Protein AF-A0A9E6EP89-F1 (afdb_monomer)

Solvent-accessible surface area (backbone atoms only — not comparable to full-atom values): 5885 Å² total; per-residue (Å²): 121,66,63,65,53,45,36,72,71,46,42,52,54,46,45,54,33,48,75,72,72,42,82,66,75,91,54,101,61,52,65,62,58,51,51,53,53,50,52,53,52,47,52,54,48,53,54,50,51,51,51,51,35,60,80,43,60,73,50,66,77,58,96,85,52,55,72,68,58,50,53,50,36,52,50,50,51,53,49,48,55,52,45,55,51,52,53,43,48,40,70,70,48,45,48,68,71,68,39,85,132

Foldseek 3Di:
DVQVCCCVPPLVVQLVCVVVVHDRDPDPDDSLRSLVVSLVVLVVVVVVLVVVCVVCVNLDDDPPDDPVSNVVSVVSVVVSVVSVVVSCCSVPPPDVVRDDD

Mean predicted aligned error: 5.01 Å

Radius of gyration: 17.81 Å; Cα contacts (8 Å, |Δi|>4): 46; chains: 1; bounding box: 37×22×53 Å

Secondary structure (DSSP, 8-state):
-HHHHHIIIIIHHHHHHHHTT------SS-HHHHHHHHHHHHHHHHHHHHHHHHHTTTT---TTS-HHHHHHHHHHHHHHHHHHHHHHIIIIIIHHHHS--

pLDDT: mean 89.54, std 12.04, range [51.44, 98.25]

Structure (mmCIF, N/CA/C/O backbone):
data_AF-A0A9E6EP89-F1
#
_entry.id   AF-A0A9E6EP89-F1
#
loop_
_atom_site.group_PDB
_atom_site.id
_atom_site.type_symbol
_atom_site.label_atom_id
_atom_site.label_alt_id
_atom_site.label_comp_id
_atom_site.label_asym_id
_atom_site.label_entity_id
_atom_site.label_seq_id
_atom_site.pdbx_PDB_ins_code
_atom_site.Cartn_x
_atom_site.Cartn_y
_atom_site.Cartn_z
_atom_site.occupancy
_atom_site.B_iso_or_equiv
_atom_site.auth_seq_id
_atom_site.auth_comp_id
_atom_site.auth_asym_id
_atom_site.auth_atom_id
_atom_site.pdbx_PDB_model_num
ATOM 1 N N . MET A 1 1 ? 2.824 11.241 0.170 1.00 54.72 1 MET A N 1
ATOM 2 C CA . MET A 1 1 ? 2.245 11.729 -1.107 1.00 54.72 1 MET A CA 1
ATOM 3 C C . MET A 1 1 ? 3.207 11.646 -2.294 1.00 54.72 1 MET A C 1
ATOM 5 O O . MET A 1 1 ? 2.712 11.680 -3.409 1.00 54.72 1 MET A O 1
ATOM 9 N N . ALA A 1 2 ? 4.531 11.537 -2.106 1.00 83.19 2 ALA A N 1
ATOM 10 C CA . ALA A 1 2 ? 5.470 11.402 -3.230 1.00 83.19 2 ALA A CA 1
ATOM 11 C C . ALA A 1 2 ? 5.379 10.036 -3.946 1.00 83.19 2 ALA A C 1
ATOM 13 O O . ALA A 1 2 ? 5.477 10.006 -5.165 1.00 83.19 2 ALA A O 1
ATOM 14 N N . HIS A 1 3 ? 5.115 8.962 -3.195 1.00 91.12 3 HIS A N 1
ATOM 15 C CA . HIS A 1 3 ? 5.010 7.575 -3.661 1.00 91.12 3 HIS A CA 1
ATOM 16 C C . HIS A 1 3 ? 4.045 7.373 -4.848 1.00 91.12 3 HIS A C 1
ATOM 18 O O . HIS A 1 3 ? 4.494 7.292 -5.987 1.00 91.12 3 HIS A O 1
ATOM 24 N N . PHE A 1 4 ? 2.726 7.462 -4.620 1.00 92.56 4 PHE A N 1
ATOM 25 C CA . PHE A 1 4 ? 1.721 7.304 -5.686 1.00 92.56 4 PHE A CA 1
ATOM 26 C C . PHE A 1 4 ? 1.925 8.265 -6.864 1.00 92.56 4 PHE A C 1
ATOM 28 O O . PHE A 1 4 ? 1.715 7.913 -8.018 1.00 92.56 4 PHE A O 1
ATOM 35 N N . GLN A 1 5 ? 2.383 9.495 -6.605 1.00 92.44 5 GLN A N 1
ATOM 36 C CA . GLN A 1 5 ? 2.658 10.442 -7.687 1.00 92.44 5 GLN A CA 1
ATOM 37 C C . GLN A 1 5 ? 3.841 10.010 -8.555 1.00 92.44 5 GLN A C 1
ATOM 39 O O . GLN A 1 5 ? 3.815 10.242 -9.762 1.00 92.44 5 GLN A O 1
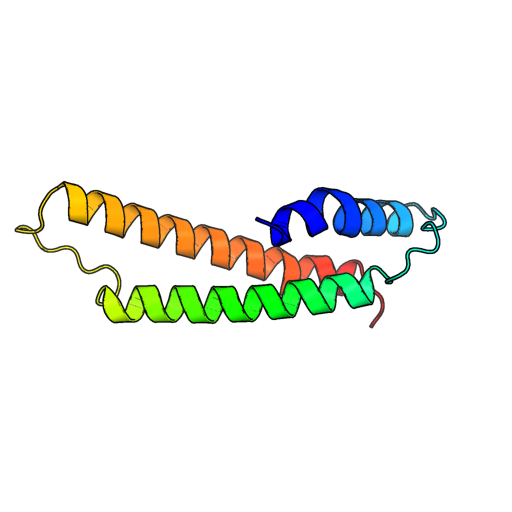ATOM 44 N N . MET A 1 6 ? 4.881 9.424 -7.956 1.00 90.50 6 MET A N 1
ATOM 45 C CA . MET A 1 6 ? 6.012 8.860 -8.688 1.00 90.50 6 MET A CA 1
ATOM 46 C C . MET A 1 6 ? 5.547 7.699 -9.568 1.00 90.50 6 MET A C 1
ATOM 48 O O . MET A 1 6 ? 5.945 7.611 -10.729 1.00 90.50 6 MET A O 1
ATOM 52 N N . GLU A 1 7 ? 4.670 6.852 -9.047 1.00 93.25 7 GLU A N 1
ATOM 53 C CA . GLU A 1 7 ? 4.142 5.698 -9.766 1.00 93.25 7 GLU A CA 1
ATOM 54 C C . GLU A 1 7 ? 3.249 6.098 -10.939 1.00 93.25 7 GLU A C 1
ATOM 56 O O . GLU A 1 7 ? 3.553 5.785 -12.092 1.00 93.25 7 GLU A O 1
ATOM 61 N N . GLU A 1 8 ? 2.198 6.870 -10.658 1.00 94.19 8 GLU A N 1
ATOM 62 C CA . GLU A 1 8 ? 1.189 7.286 -11.634 1.00 94.19 8 GLU A CA 1
ATOM 63 C C . GLU A 1 8 ? 1.776 8.142 -12.758 1.00 94.19 8 GLU A C 1
ATOM 65 O O . GLU A 1 8 ? 1.327 8.065 -13.904 1.00 94.19 8 GLU A O 1
ATOM 70 N N . ARG A 1 9 ? 2.762 8.992 -12.443 1.00 90.94 9 ARG A N 1
ATOM 71 C CA . ARG A 1 9 ? 3.305 9.958 -13.410 1.00 90.94 9 ARG A CA 1
ATOM 72 C C . ARG A 1 9 ? 4.567 9.480 -14.105 1.00 90.94 9 ARG A C 1
ATOM 74 O O . ARG A 1 9 ? 4.839 9.970 -15.199 1.00 90.94 9 ARG A O 1
ATOM 81 N N . ASN A 1 10 ? 5.325 8.564 -13.498 1.00 88.81 10 ASN A N 1
ATOM 82 C CA . ASN A 1 10 ? 6.627 8.156 -14.024 1.00 88.81 10 ASN A CA 1
ATOM 83 C C . ASN A 1 10 ? 6.721 6.641 -14.235 1.00 88.81 10 ASN A C 1
ATOM 85 O O . ASN A 1 10 ? 6.895 6.214 -15.377 1.00 88.81 10 ASN A O 1
ATOM 89 N N . LEU A 1 11 ? 6.590 5.833 -13.176 1.00 90.38 11 LEU A N 1
ATOM 90 C CA . LEU A 1 11 ? 6.891 4.398 -13.252 1.00 90.38 11 LEU A CA 1
ATOM 91 C C . LEU A 1 11 ? 5.895 3.636 -14.135 1.00 90.38 11 LEU A C 1
ATOM 93 O O . LEU A 1 11 ? 6.312 2.952 -15.072 1.00 90.38 11 LEU A O 1
ATOM 97 N N . PHE A 1 12 ? 4.588 3.771 -13.893 1.00 93.31 12 PHE A N 1
ATOM 98 C CA . PHE A 1 12 ? 3.579 3.036 -14.664 1.00 93.31 12 PHE A CA 1
ATOM 99 C C . PHE A 1 12 ? 3.555 3.442 -16.143 1.00 93.31 12 PHE A C 1
ATOM 101 O O . PHE A 1 12 ? 3.573 2.547 -16.991 1.00 93.31 12 PHE A O 1
ATOM 108 N N . PRO A 1 13 ? 3.606 4.741 -16.510 1.00 91.38 13 PRO A N 1
ATOM 109 C CA . PRO A 1 13 ? 3.737 5.125 -17.913 1.00 91.38 13 PRO A CA 1
ATOM 110 C C . PRO A 1 13 ? 4.991 4.551 -18.584 1.00 91.38 13 PRO A C 1
ATOM 112 O O . PRO A 1 13 ? 4.923 4.135 -19.742 1.00 91.38 13 PRO A O 1
ATOM 115 N N . ALA A 1 14 ? 6.124 4.492 -17.874 1.00 88.31 14 ALA A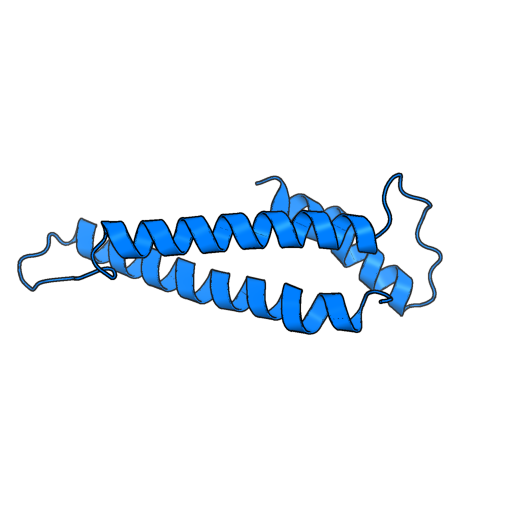 N 1
ATOM 116 C CA . ALA A 1 14 ? 7.360 3.935 -18.415 1.00 88.31 14 ALA A CA 1
ATOM 117 C C . ALA A 1 14 ? 7.275 2.415 -18.635 1.00 88.31 14 ALA A C 1
ATOM 119 O O . ALA A 1 14 ? 7.733 1.934 -19.672 1.00 88.31 14 ALA A O 1
ATOM 120 N N . ILE A 1 15 ? 6.644 1.676 -17.713 1.00 88.19 15 ILE A N 1
ATOM 121 C CA . ILE A 1 15 ? 6.349 0.242 -17.870 1.00 88.19 15 ILE A CA 1
ATOM 122 C C . ILE A 1 15 ? 5.473 0.007 -19.109 1.00 88.19 15 ILE A C 1
ATOM 124 O O . ILE A 1 15 ? 5.831 -0.794 -19.973 1.00 88.19 15 ILE A O 1
ATOM 128 N N . CYS A 1 16 ? 4.377 0.758 -19.252 1.00 89.12 16 CYS A N 1
ATOM 129 C CA . CYS A 1 16 ? 3.487 0.653 -20.410 1.00 89.12 16 CYS A CA 1
ATOM 130 C C . CYS A 1 16 ? 4.206 0.971 -21.731 1.00 89.12 16 CYS A C 1
ATOM 132 O O . CYS A 1 16 ? 3.966 0.319 -22.747 1.00 89.12 16 CYS A O 1
ATOM 134 N N . ALA A 1 17 ? 5.087 1.976 -21.747 1.00 85.75 17 ALA A N 1
ATOM 135 C CA . ALA A 1 17 ? 5.860 2.317 -22.939 1.00 85.75 17 ALA A CA 1
ATOM 136 C C . ALA A 1 17 ? 6.823 1.186 -23.333 1.00 85.75 17 ALA A C 1
ATOM 138 O O . ALA A 1 17 ? 6.895 0.839 -24.513 1.00 85.75 17 ALA A O 1
ATOM 139 N N . ALA A 1 18 ? 7.511 0.591 -22.353 1.00 81.81 18 ALA A N 1
ATOM 140 C CA . ALA A 1 18 ? 8.431 -0.519 -22.576 1.00 81.81 18 ALA A CA 1
ATOM 141 C C . ALA A 1 18 ? 7.714 -1.772 -23.113 1.00 81.81 18 ALA A C 1
ATOM 143 O O . ALA A 1 18 ? 8.206 -2.398 -24.051 1.00 81.81 18 ALA A O 1
ATOM 144 N N . GLU A 1 19 ? 6.528 -2.101 -22.588 1.00 81.94 19 GLU A N 1
ATOM 145 C CA . GLU A 1 19 ? 5.723 -3.240 -23.060 1.00 81.94 19 GLU A CA 1
ATOM 146 C C . GLU A 1 19 ? 5.278 -3.074 -24.525 1.00 81.94 19 GLU A C 1
ATOM 148 O O . GLU A 1 19 ? 5.288 -4.030 -25.299 1.00 81.94 19 GLU A O 1
ATOM 153 N N . ASN A 1 20 ? 4.956 -1.847 -24.944 1.00 81.56 20 ASN A N 1
ATOM 154 C CA . ASN A 1 20 ? 4.519 -1.545 -26.311 1.00 81.56 20 ASN A CA 1
ATOM 155 C C . ASN A 1 20 ? 5.677 -1.357 -27.315 1.00 81.56 20 ASN A C 1
ATOM 157 O O . ASN A 1 20 ? 5.455 -0.884 -28.431 1.00 81.56 20 ASN A O 1
ATOM 161 N N . GLY A 1 21 ? 6.917 -1.696 -26.941 1.00 68.81 21 GLY A N 1
ATOM 162 C CA . GLY A 1 21 ? 8.101 -1.528 -27.795 1.00 68.81 21 GLY A CA 1
ATOM 163 C C . GLY A 1 21 ? 8.528 -0.069 -27.990 1.00 68.81 21 GLY A C 1
ATOM 164 O O . GLY A 1 21 ? 9.305 0.238 -28.897 1.00 68.81 21 GLY A O 1
ATOM 165 N N . GLY A 1 22 ? 8.015 0.842 -27.160 1.00 63.47 22 GLY A N 1
ATOM 166 C CA . GLY A 1 22 ? 8.425 2.236 -27.134 1.00 63.47 22 GLY A CA 1
ATOM 167 C C . GLY A 1 22 ? 9.815 2.391 -26.522 1.00 63.47 22 GLY A C 1
ATOM 168 O O . GLY A 1 22 ? 10.159 1.745 -25.534 1.00 63.47 22 GLY A O 1
ATOM 169 N N . VAL A 1 23 ? 10.620 3.287 -27.092 1.00 57.97 23 VAL A N 1
ATOM 170 C CA . VAL A 1 23 ? 11.864 3.730 -26.454 1.00 57.97 23 VAL A CA 1
ATOM 171 C C . VAL A 1 23 ? 11.469 4.605 -25.271 1.00 57.97 23 VAL A C 1
ATOM 173 O O . VAL A 1 23 ? 10.911 5.688 -25.461 1.00 57.97 23 VAL A O 1
ATOM 176 N N . THR A 1 24 ? 11.732 4.143 -24.050 1.00 57.00 24 THR A N 1
ATOM 177 C CA . THR A 1 24 ? 11.601 5.000 -22.874 1.00 57.00 24 THR A CA 1
ATOM 178 C C . THR A 1 24 ? 12.558 6.184 -23.043 1.00 57.00 24 THR A C 1
ATOM 180 O O . THR A 1 24 ? 13.729 5.980 -23.383 1.00 57.00 24 THR A O 1
ATOM 183 N N . PRO A 1 25 ? 12.094 7.437 -22.859 1.00 52.41 25 PRO A N 1
ATOM 184 C CA . PRO A 1 25 ? 13.006 8.570 -22.792 1.00 52.41 25 PRO A CA 1
ATOM 185 C C . PRO A 1 25 ? 14.074 8.234 -21.755 1.00 52.41 25 PRO A C 1
ATOM 187 O O . PRO A 1 25 ? 13.732 7.706 -20.696 1.00 52.41 25 PRO A O 1
ATOM 190 N N . ILE A 1 26 ? 15.347 8.499 -22.060 1.00 51.44 26 ILE A N 1
ATOM 191 C CA . ILE A 1 26 ? 16.446 8.311 -21.107 1.00 51.44 26 ILE A CA 1
ATOM 192 C C . ILE A 1 26 ? 16.176 9.250 -19.922 1.00 51.44 26 ILE A C 1
ATOM 194 O O . ILE A 1 26 ? 16.523 10.428 -19.944 1.00 51.44 26 ILE A O 1
ATOM 198 N N . SER A 1 27 ? 15.458 8.735 -18.928 1.00 56.59 27 SER A N 1
ATOM 199 C CA . SER A 1 27 ? 15.252 9.357 -17.631 1.00 56.59 27 SER A CA 1
ATOM 200 C C . SER A 1 27 ? 16.543 9.211 -16.830 1.00 56.59 27 SER A C 1
ATOM 202 O O . SER A 1 27 ? 17.322 8.284 -17.051 1.00 56.59 27 SER A O 1
ATOM 204 N N . LEU A 1 28 ? 16.771 10.126 -15.887 1.00 54.78 28 LEU A N 1
ATOM 205 C CA . LEU A 1 28 ? 17.917 10.066 -14.973 1.00 54.78 28 LEU A CA 1
ATOM 206 C C . LEU A 1 28 ? 17.933 8.781 -14.126 1.00 54.78 28 LEU A C 1
ATOM 208 O O . LEU A 1 28 ? 18.988 8.422 -13.614 1.00 54.78 28 LEU A O 1
ATOM 212 N N . SER A 1 29 ? 16.788 8.102 -13.996 1.00 62.03 29 SER A N 1
ATOM 213 C CA . SER A 1 29 ? 16.672 6.764 -13.418 1.00 62.03 29 SER A CA 1
ATOM 214 C C . SER A 1 29 ? 15.835 5.843 -14.302 1.00 62.03 29 SER A C 1
ATOM 216 O O . SER A 1 29 ? 14.842 6.257 -14.910 1.00 62.03 29 SER A O 1
ATOM 218 N N . THR A 1 30 ? 16.248 4.581 -14.375 1.00 80.00 30 THR A N 1
ATOM 219 C CA . THR A 1 30 ? 15.537 3.523 -15.103 1.00 80.00 30 THR A CA 1
ATOM 220 C C . THR A 1 30 ? 14.275 3.079 -14.347 1.00 80.00 30 THR A C 1
ATOM 222 O O . THR A 1 30 ? 14.229 3.195 -13.118 1.00 80.00 30 THR A O 1
ATOM 225 N N . PRO A 1 31 ? 13.263 2.506 -15.031 1.00 83.50 31 PRO A N 1
ATOM 226 C CA . PRO A 1 31 ? 12.092 1.924 -14.367 1.00 83.50 31 PRO A CA 1
ATOM 227 C C . PRO A 1 31 ? 12.462 0.897 -13.285 1.00 83.50 31 PRO A 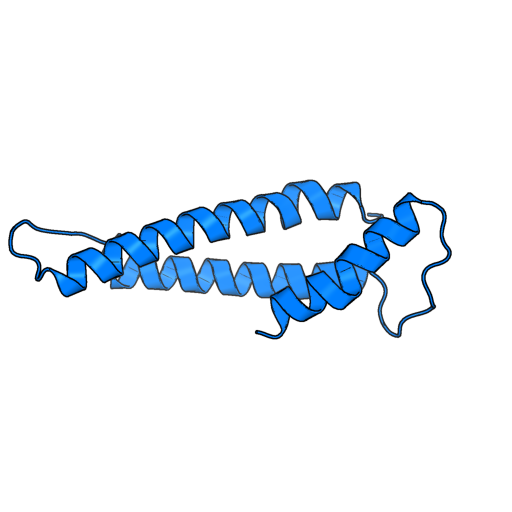C 1
ATOM 229 O O . PRO A 1 31 ? 11.832 0.850 -12.232 1.00 83.50 31 PRO A O 1
ATOM 232 N N . THR A 1 32 ? 13.536 0.129 -13.496 1.00 86.12 32 THR A N 1
ATOM 233 C CA . THR A 1 32 ? 14.065 -0.820 -12.507 1.00 86.12 32 THR A CA 1
ATOM 234 C C . THR A 1 32 ? 14.551 -0.122 -11.238 1.00 86.12 32 THR A C 1
ATOM 236 O O . THR A 1 32 ? 14.220 -0.548 -10.135 1.00 86.12 32 THR A O 1
ATOM 239 N N . GLU A 1 33 ? 15.312 0.966 -11.356 1.00 86.69 33 GLU A N 1
ATOM 240 C CA . GLU A 1 33 ? 15.768 1.733 -10.189 1.00 86.69 33 GLU A CA 1
ATOM 241 C C . GLU A 1 33 ? 14.598 2.372 -9.438 1.00 86.69 33 GLU A C 1
ATOM 243 O O . GLU A 1 33 ? 14.552 2.302 -8.211 1.00 86.69 33 GLU A O 1
ATOM 248 N N . GLN A 1 34 ? 13.626 2.932 -10.165 1.00 88.00 34 GLN A N 1
ATOM 249 C CA . GLN A 1 34 ? 12.416 3.510 -9.579 1.00 88.00 34 GLN A CA 1
ATOM 250 C C . GLN A 1 34 ? 11.612 2.462 -8.799 1.00 88.00 34 GLN A C 1
ATOM 252 O O . GLN A 1 34 ? 11.259 2.708 -7.649 1.00 88.00 34 GLN A O 1
ATOM 257 N N . ALA A 1 35 ? 11.399 1.273 -9.367 1.00 88.94 35 ALA A N 1
ATOM 258 C CA . ALA A 1 35 ? 10.699 0.184 -8.689 1.00 88.94 35 ALA A CA 1
ATOM 259 C C . ALA A 1 35 ? 11.420 -0.292 -7.421 1.00 88.94 35 ALA A C 1
ATOM 261 O O . ALA A 1 35 ? 10.768 -0.623 -6.434 1.00 88.94 35 ALA A O 1
ATOM 262 N N . ARG A 1 36 ? 12.762 -0.277 -7.393 1.00 90.31 36 ARG A N 1
ATOM 263 C CA . ARG A 1 36 ? 13.523 -0.574 -6.166 1.00 90.31 36 ARG A CA 1
ATOM 264 C C . ARG A 1 36 ? 13.308 0.487 -5.089 1.00 90.31 36 ARG A C 1
ATOM 266 O O . ARG A 1 36 ? 13.171 0.128 -3.924 1.00 90.31 36 ARG A O 1
ATOM 273 N N . THR A 1 37 ? 13.269 1.769 -5.458 1.00 91.12 37 THR A N 1
ATOM 274 C CA . THR A 1 37 ? 12.944 2.850 -4.514 1.00 91.12 37 THR A CA 1
ATOM 275 C C . THR A 1 37 ? 11.531 2.685 -3.962 1.00 91.12 37 THR A C 1
ATOM 277 O O . THR A 1 37 ? 11.358 2.681 -2.748 1.00 91.12 37 THR A O 1
ATOM 280 N N . ILE A 1 38 ? 10.551 2.465 -4.838 1.00 93.50 38 ILE A N 1
ATOM 281 C CA . ILE A 1 38 ? 9.153 2.210 -4.472 1.00 93.50 38 ILE A CA 1
ATOM 282 C C . ILE A 1 38 ? 9.031 0.985 -3.554 1.00 93.50 38 ILE A C 1
ATOM 284 O O . ILE A 1 38 ? 8.415 1.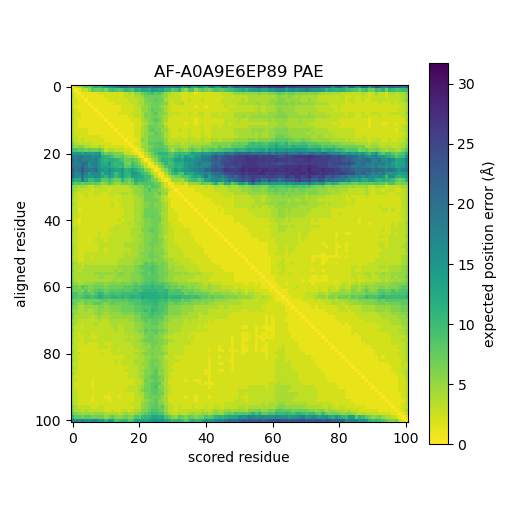077 -2.500 1.00 93.50 38 ILE A O 1
ATOM 288 N N . SER A 1 39 ? 9.721 -0.118 -3.855 1.00 92.81 39 SER A N 1
ATOM 289 C CA . SER A 1 39 ? 9.717 -1.324 -3.007 1.00 92.81 39 SER A CA 1
ATOM 290 C C . SER A 1 39 ? 10.308 -1.078 -1.611 1.00 92.81 39 SER A C 1
ATOM 292 O O . SER A 1 39 ? 9.866 -1.675 -0.632 1.00 92.81 39 SER A O 1
ATOM 294 N N . ALA A 1 40 ? 11.303 -0.195 -1.483 1.00 93.56 40 ALA A N 1
ATOM 295 C CA . ALA A 1 40 ? 11.825 0.192 -0.173 1.00 93.56 40 ALA A CA 1
ATOM 296 C C . ALA A 1 40 ? 10.821 1.059 0.608 1.00 93.56 40 ALA A C 1
ATOM 298 O O . ALA A 1 40 ? 10.682 0.908 1.822 1.00 93.56 40 ALA A O 1
ATOM 299 N N . GLU A 1 41 ? 10.096 1.943 -0.081 1.00 94.44 41 GLU A N 1
ATOM 300 C CA . GLU A 1 41 ? 8.997 2.710 0.516 1.00 94.44 41 GLU A CA 1
ATOM 301 C C . GLU A 1 41 ? 7.834 1.796 0.942 1.00 94.44 41 GLU A C 1
ATOM 303 O O . GLU A 1 41 ? 7.273 1.994 2.019 1.00 94.44 41 GLU A O 1
ATOM 308 N N . HIS A 1 42 ? 7.537 0.752 0.162 1.00 96.38 42 HIS A N 1
ATOM 309 C CA . HIS A 1 42 ? 6.583 -0.302 0.511 1.00 96.38 42 HIS A CA 1
ATOM 310 C C . HIS A 1 42 ? 6.952 -1.009 1.813 1.00 96.38 42 HIS A C 1
ATOM 312 O O . HIS A 1 42 ? 6.120 -1.093 2.711 1.00 96.38 42 HIS A O 1
ATOM 318 N N . GLN A 1 43 ? 8.207 -1.444 1.964 1.00 95.19 43 GLN A N 1
ATOM 319 C CA . GLN A 1 43 ? 8.660 -2.083 3.201 1.00 95.19 43 GLN A CA 1
ATOM 320 C C . GLN A 1 43 ? 8.463 -1.164 4.419 1.00 95.19 43 GLN A C 1
ATOM 322 O O . GLN A 1 43 ? 7.973 -1.596 5.460 1.00 95.19 43 GLN A O 1
ATOM 327 N N . ALA A 1 44 ? 8.789 0.125 4.287 1.00 95.25 44 ALA A N 1
ATOM 328 C CA . ALA A 1 44 ? 8.560 1.087 5.362 1.00 95.25 44 ALA A CA 1
ATOM 329 C C . ALA A 1 44 ? 7.061 1.243 5.693 1.00 95.25 44 ALA A C 1
ATOM 331 O O . ALA A 1 44 ? 6.698 1.416 6.858 1.00 95.25 44 ALA A O 1
ATOM 332 N N . ALA A 1 45 ? 6.179 1.168 4.690 1.00 94.88 45 ALA A N 1
ATOM 333 C CA . ALA A 1 45 ? 4.734 1.187 4.899 1.00 94.88 45 ALA A CA 1
ATOM 334 C C . ALA A 1 45 ? 4.236 -0.076 5.626 1.00 94.88 45 ALA A C 1
ATOM 336 O O . ALA A 1 45 ? 3.448 0.053 6.563 1.00 94.88 45 ALA A O 1
ATOM 337 N N . GLU A 1 46 ? 4.730 -1.267 5.270 1.00 95.38 46 GLU A N 1
ATOM 338 C CA . GLU A 1 46 ? 4.421 -2.523 5.978 1.00 95.38 46 GLU A CA 1
ATOM 339 C C . GLU A 1 46 ? 4.830 -2.449 7.454 1.00 95.38 46 GLU A C 1
ATOM 341 O O . GLU A 1 46 ? 4.044 -2.783 8.342 1.00 95.38 46 GLU A O 1
ATOM 346 N N . GLU A 1 47 ? 6.031 -1.938 7.738 1.00 97.25 47 GLU A N 1
ATOM 347 C CA . GLU A 1 47 ? 6.517 -1.749 9.109 1.00 97.25 47 GLU A CA 1
ATOM 348 C C . GLU A 1 47 ? 5.626 -0.774 9.901 1.00 97.25 47 GLU A C 1
ATOM 350 O O . GLU A 1 47 ? 5.329 -1.002 11.078 1.00 97.25 47 GLU A O 1
ATOM 355 N N . LEU A 1 48 ? 5.153 0.306 9.272 1.00 97.19 48 LEU A N 1
ATOM 356 C CA . LEU A 1 48 ? 4.227 1.250 9.904 1.00 97.19 48 LEU A CA 1
ATOM 357 C C . LEU A 1 48 ? 2.858 0.622 10.184 1.00 97.19 48 LEU A C 1
ATOM 359 O O . LEU A 1 48 ? 2.335 0.804 11.284 1.00 97.19 48 LEU A O 1
ATOM 363 N N . LEU A 1 49 ? 2.295 -0.126 9.234 1.00 97.25 49 LEU A N 1
ATOM 364 C CA . LEU A 1 49 ? 1.024 -0.835 9.414 1.00 97.25 49 LEU A CA 1
ATOM 365 C C . LEU A 1 49 ? 1.124 -1.865 10.543 1.00 97.25 49 LEU A C 1
ATOM 367 O O . LEU A 1 49 ? 0.267 -1.893 11.427 1.00 97.25 49 LEU A O 1
ATOM 371 N N . HIS A 1 50 ? 2.225 -2.619 10.595 1.00 97.38 50 HIS A N 1
ATOM 372 C CA . HIS A 1 50 ? 2.499 -3.549 11.686 1.00 97.38 50 HIS A CA 1
ATOM 373 C C . HIS A 1 50 ? 2.529 -2.843 13.049 1.00 97.38 50 HIS A C 1
ATOM 375 O O . HIS A 1 50 ? 1.884 -3.285 14.003 1.00 97.38 50 HIS A O 1
ATOM 381 N N . ASN A 1 51 ? 3.224 -1.707 13.143 1.00 98.25 51 ASN A N 1
ATOM 382 C CA . ASN A 1 51 ? 3.277 -0.919 14.373 1.00 98.25 51 ASN A CA 1
ATOM 383 C C . ASN A 1 51 ? 1.897 -0.378 14.776 1.00 98.25 51 ASN A C 1
ATOM 385 O O . ASN A 1 51 ? 1.547 -0.427 15.955 1.00 98.25 51 ASN A O 1
ATOM 389 N N . ILE A 1 52 ? 1.097 0.098 13.816 1.00 97.94 52 ILE A N 1
ATOM 390 C CA . ILE A 1 52 ? -0.282 0.547 14.056 1.00 97.94 52 ILE A CA 1
ATOM 391 C C . ILE A 1 52 ? -1.132 -0.608 14.605 1.00 97.94 52 ILE A C 1
ATOM 393 O O . ILE A 1 52 ? -1.832 -0.436 15.607 1.00 97.94 52 ILE A O 1
ATOM 397 N N . ARG A 1 53 ? -1.042 -1.800 14.008 1.00 97.62 53 ARG A N 1
ATOM 398 C CA . ARG A 1 53 ? -1.750 -2.994 14.482 1.00 97.62 53 ARG A CA 1
ATOM 399 C C . ARG A 1 53 ? -1.347 -3.363 15.913 1.00 97.62 53 ARG A C 1
AT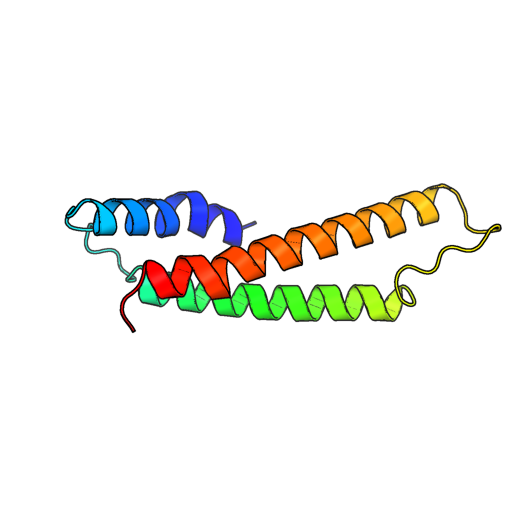OM 401 O O . ARG A 1 53 ? -2.213 -3.658 16.732 1.00 97.62 53 ARG A O 1
ATOM 408 N N . LEU A 1 54 ? -0.059 -3.282 16.254 1.00 98.00 54 LEU A N 1
ATOM 409 C CA . LEU A 1 54 ? 0.425 -3.558 17.612 1.00 98.00 54 LEU A CA 1
ATOM 410 C C . LEU A 1 54 ? -0.122 -2.568 18.650 1.00 98.00 54 LEU A C 1
ATOM 412 O O . LEU A 1 54 ? -0.652 -2.993 19.677 1.00 98.00 54 LEU A O 1
ATOM 416 N N . ILE A 1 55 ? -0.026 -1.257 18.399 1.00 97.44 55 ILE A N 1
ATOM 417 C CA . ILE A 1 55 ? -0.468 -0.235 19.370 1.00 97.44 55 ILE A CA 1
ATOM 418 C C . ILE A 1 55 ? -1.992 -0.175 19.530 1.00 97.44 55 ILE A C 1
ATOM 420 O O . ILE A 1 55 ? -2.480 0.348 20.528 1.00 97.44 55 ILE A O 1
ATOM 424 N N . THR A 1 56 ? -2.738 -0.688 18.551 1.00 96.50 56 THR A N 1
ATOM 425 C CA . THR A 1 56 ? -4.206 -0.787 18.588 1.00 96.50 56 THR A CA 1
ATOM 426 C C . THR A 1 56 ? -4.699 -2.140 19.101 1.00 96.50 56 THR A C 1
ATOM 428 O O . THR A 1 56 ? -5.904 -2.388 19.071 1.00 96.50 56 THR A O 1
ATOM 431 N N . SER A 1 57 ? -3.792 -3.017 19.552 1.00 96.69 57 SER A N 1
ATOM 432 C CA . SER A 1 57 ? -4.113 -4.384 19.977 1.00 96.69 57 SER A CA 1
ATOM 433 C C . SER A 1 57 ? -4.935 -5.131 18.923 1.00 96.69 57 SER A C 1
ATOM 435 O O . SER A 1 57 ? -6.004 -5.651 19.207 1.00 96.69 57 SER A O 1
ATOM 437 N N . ASP A 1 58 ? -4.443 -5.158 17.684 1.00 97.19 58 ASP A N 1
ATOM 438 C CA . ASP A 1 58 ? -5.121 -5.780 16.537 1.00 97.19 58 ASP A CA 1
ATOM 439 C C . ASP A 1 58 ? -6.466 -5.122 16.160 1.00 97.19 58 ASP A C 1
ATOM 441 O O . ASP A 1 58 ? -7.414 -5.759 15.683 1.00 97.19 58 ASP A O 1
ATOM 445 N N . TYR A 1 59 ? -6.554 -3.803 16.360 1.00 97.12 59 TYR A N 1
ATOM 446 C CA . TYR A 1 59 ? -7.792 -3.036 16.215 1.00 97.12 59 TYR A CA 1
ATOM 447 C C . TYR A 1 59 ? -8.934 -3.608 17.066 1.00 97.12 59 TYR A C 1
ATOM 449 O O . TYR A 1 59 ? -10.073 -3.721 16.597 1.00 97.12 59 TYR A O 1
ATOM 457 N N . GLU A 1 60 ? -8.639 -4.006 18.306 1.00 96.38 60 GLU A N 1
ATOM 458 C CA . GLU A 1 60 ? -9.631 -4.586 19.209 1.00 96.38 60 GLU A CA 1
ATOM 459 C C . GLU A 1 60 ? -10.773 -3.595 19.480 1.00 96.38 60 GLU A C 1
ATOM 461 O O . GLU A 1 60 ? -10.569 -2.447 19.876 1.00 96.38 60 GLU A O 1
ATOM 466 N N . ILE A 1 61 ? -12.008 -4.052 19.262 1.00 95.44 61 ILE A N 1
ATOM 467 C CA . ILE A 1 61 ? -13.227 -3.294 19.540 1.00 95.44 61 ILE A CA 1
ATOM 468 C C . ILE A 1 61 ? -14.046 -4.068 20.567 1.00 95.44 61 ILE A C 1
ATOM 470 O O . ILE A 1 61 ? -14.501 -5.181 20.306 1.00 95.44 61 ILE A O 1
ATOM 474 N N . THR A 1 62 ? -14.302 -3.435 21.707 1.00 94.31 62 THR A N 1
ATOM 475 C CA . THR A 1 62 ? -15.172 -3.959 22.766 1.00 94.31 62 THR A CA 1
ATOM 476 C C . THR A 1 62 ? -16.584 -3.359 22.675 1.00 94.31 62 THR A C 1
ATOM 478 O O . THR A 1 62 ? -16.764 -2.302 22.062 1.00 94.31 62 THR A O 1
ATOM 481 N N . PRO A 1 63 ? -17.610 -3.977 23.296 1.00 94.31 63 PRO A N 1
ATOM 482 C CA . PRO A 1 63 ? -18.966 -3.415 23.332 1.00 94.31 63 PRO A CA 1
ATOM 483 C C . PRO A 1 63 ? -19.045 -2.001 23.930 1.00 94.31 63 PRO A C 1
ATOM 485 O O . PRO A 1 63 ? -19.865 -1.201 23.488 1.00 94.31 63 PRO A O 1
ATOM 488 N N . ASP A 1 64 ? -18.156 -1.683 24.874 1.00 95.25 64 ASP A N 1
ATOM 489 C CA . ASP A 1 64 ? -18.083 -0.378 25.546 1.00 95.25 64 ASP A CA 1
ATOM 490 C C . ASP A 1 64 ? -17.217 0.648 24.791 1.00 95.25 64 ASP A C 1
ATOM 492 O O . ASP A 1 64 ? -17.046 1.786 25.235 1.00 95.25 64 ASP A O 1
ATOM 496 N N . SER A 1 65 ? -16.650 0.269 23.640 1.00 94.81 65 SER A N 1
ATOM 497 C CA . SER A 1 65 ? -15.796 1.154 22.850 1.00 94.81 65 SER A CA 1
ATOM 498 C C . SER A 1 65 ? -16.590 2.345 22.294 1.00 94.81 65 SER A C 1
ATOM 500 O O . SER A 1 65 ? -17.614 2.148 21.628 1.00 94.81 65 SER A O 1
ATOM 502 N N . PRO A 1 66 ? -16.106 3.591 22.468 1.00 96.94 66 PRO A N 1
ATOM 503 C CA . PRO A 1 66 ? -16.757 4.768 21.908 1.00 96.94 66 PRO A CA 1
ATOM 504 C C . PRO A 1 66 ? -16.947 4.664 20.390 1.00 96.94 66 PRO A C 1
ATOM 506 O O . PRO A 1 66 ? -16.073 4.184 19.668 1.00 96.94 66 PRO A O 1
ATOM 509 N N . ALA A 1 67 ? -18.065 5.186 19.878 1.00 96.44 67 ALA A N 1
ATOM 510 C CA . ALA A 1 67 ? -18.416 5.071 18.460 1.00 96.44 67 ALA A CA 1
ATOM 511 C C . ALA A 1 67 ? -17.333 5.608 17.501 1.00 96.44 67 ALA A C 1
ATOM 513 O O . ALA A 1 67 ? -17.116 5.025 16.440 1.00 96.44 67 ALA A O 1
ATOM 514 N N . HIS A 1 68 ? -16.626 6.677 17.884 1.00 96.25 68 HIS A N 1
ATOM 515 C CA . HIS A 1 68 ? -15.535 7.240 17.084 1.00 96.25 68 HIS A CA 1
ATOM 516 C C . HIS A 1 68 ? -14.325 6.300 17.007 1.00 96.25 68 HIS A C 1
ATOM 518 O O . HIS A 1 68 ? -13.761 6.132 15.932 1.00 96.25 68 HIS A O 1
ATOM 524 N N . LEU A 1 69 ? -13.964 5.637 18.113 1.00 96.44 69 LEU A N 1
ATOM 525 C CA . LEU A 1 69 ? -12.853 4.687 18.143 1.00 96.44 69 LEU A CA 1
ATOM 526 C C . LEU A 1 69 ? -13.160 3.478 17.258 1.00 96.44 69 LEU A C 1
ATOM 528 O O . LEU A 1 69 ? -12.327 3.083 16.449 1.00 96.44 69 LEU A O 1
ATOM 532 N N . ARG A 1 70 ? -14.397 2.968 17.328 1.00 97.06 70 ARG A N 1
ATOM 533 C CA . ARG A 1 70 ? -14.872 1.894 16.443 1.00 97.06 70 ARG A CA 1
ATOM 534 C C . ARG A 1 70 ? -14.734 2.257 14.966 1.00 97.06 70 ARG A C 1
ATOM 536 O O . ARG A 1 70 ? -14.296 1.430 14.174 1.00 97.06 70 ARG A O 1
ATOM 543 N N . ALA A 1 71 ? -15.120 3.480 14.599 1.00 97.31 71 ALA A N 1
ATOM 544 C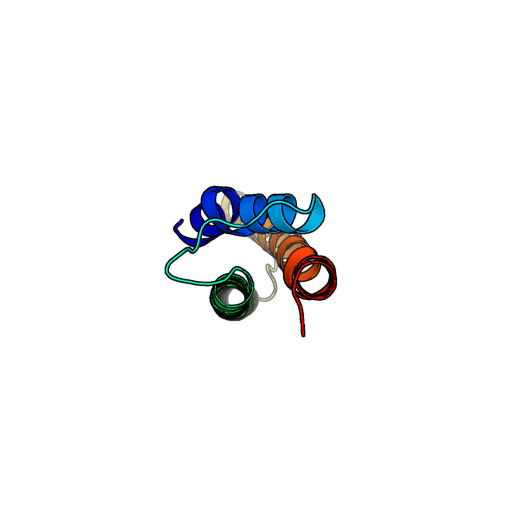 CA . ALA A 1 71 ? -15.023 3.957 13.223 1.00 97.31 71 ALA A CA 1
ATOM 545 C C . ALA A 1 71 ? -13.561 4.069 12.761 1.00 97.31 71 ALA A C 1
ATOM 547 O O . ALA A 1 71 ? -13.241 3.634 11.658 1.00 97.31 71 ALA A O 1
ATOM 548 N N . ILE A 1 72 ? -12.676 4.594 13.616 1.00 97.38 72 ILE A N 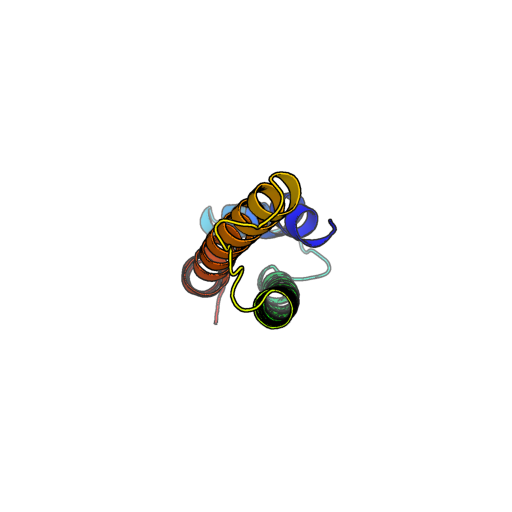1
ATOM 549 C CA . ILE A 1 72 ? -11.239 4.702 13.326 1.00 97.38 72 ILE A CA 1
ATOM 550 C C . ILE A 1 72 ? -10.622 3.313 13.146 1.00 97.38 72 ILE A C 1
ATOM 552 O O . ILE A 1 72 ? -9.951 3.080 12.150 1.00 97.38 72 ILE A O 1
ATOM 556 N N . TYR A 1 73 ? -10.869 2.380 14.067 1.00 97.94 73 TYR A N 1
ATOM 557 C CA . TYR A 1 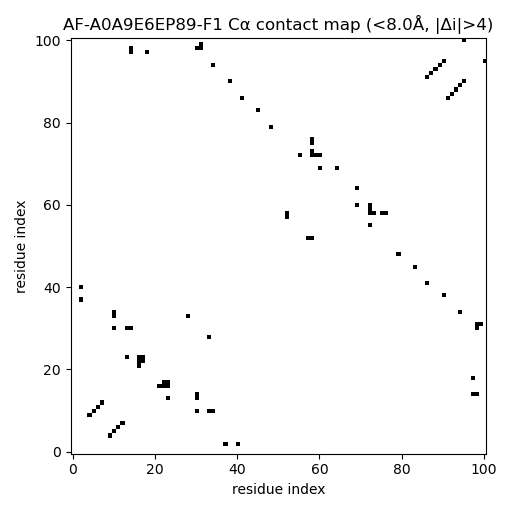73 ? -10.271 1.040 14.036 1.00 97.94 73 TYR A CA 1
ATOM 558 C C . TYR A 1 73 ? -10.748 0.223 12.835 1.00 97.94 73 TYR A C 1
ATOM 560 O O . TYR A 1 73 ? -9.942 -0.431 12.179 1.00 97.94 73 TYR A O 1
ATOM 568 N N . LEU A 1 74 ? -12.033 0.323 12.482 1.00 97.19 74 LEU A N 1
ATOM 569 C CA . LEU A 1 74 ? -12.545 -0.287 11.256 1.00 97.19 74 LEU A CA 1
ATOM 570 C C . LEU A 1 74 ? -11.911 0.336 10.002 1.00 97.19 74 LEU A C 1
ATOM 572 O O . LEU A 1 74 ? -11.544 -0.384 9.080 1.00 97.19 74 LEU A O 1
ATOM 576 N N . GLY A 1 75 ? -11.759 1.663 9.975 1.00 97.94 75 GLY A N 1
ATOM 577 C CA . GLY A 1 75 ? -11.103 2.363 8.871 1.00 97.94 75 GLY A CA 1
ATOM 578 C C . GLY A 1 75 ? -9.631 1.979 8.713 1.00 97.94 75 GLY A C 1
ATOM 579 O O . GLY A 1 75 ? -9.187 1.758 7.593 1.00 97.94 75 GLY A O 1
ATOM 580 N N . LEU A 1 76 ? -8.893 1.851 9.820 1.00 98.06 76 LEU A N 1
ATOM 581 C CA . LEU A 1 76 ? -7.497 1.408 9.809 1.00 98.06 76 LEU A CA 1
ATOM 582 C C . LEU A 1 76 ? -7.359 -0.034 9.321 1.00 98.06 76 LEU A C 1
ATOM 584 O O . LEU A 1 76 ? -6.474 -0.304 8.519 1.00 98.06 76 LEU A O 1
ATOM 588 N N . ARG A 1 77 ? -8.253 -0.934 9.747 1.00 97.81 77 ARG A N 1
ATOM 589 C CA . ARG A 1 77 ? -8.265 -2.318 9.262 1.00 97.81 77 ARG A CA 1
ATOM 590 C C . ARG A 1 77 ? -8.487 -2.381 7.750 1.00 97.81 77 ARG A C 1
ATOM 592 O O . ARG A 1 77 ? -7.713 -3.026 7.060 1.00 97.81 77 ARG A O 1
ATOM 599 N N . ASN A 1 78 ? -9.484 -1.655 7.241 1.00 98.00 78 ASN A N 1
ATOM 600 C CA . ASN A 1 78 ? -9.738 -1.591 5.799 1.00 98.00 78 ASN A CA 1
ATOM 601 C C . ASN A 1 78 ? -8.543 -0.993 5.038 1.00 98.00 78 ASN A C 1
ATOM 603 O O . ASN A 1 78 ? -8.162 -1.509 3.997 1.00 98.00 78 ASN A O 1
ATOM 607 N N . LEU A 1 79 ? -7.936 0.074 5.570 1.00 97.31 79 LEU A N 1
ATOM 608 C CA . LEU A 1 79 ? -6.747 0.688 4.980 1.00 97.31 79 LEU A CA 1
ATOM 609 C C . LEU A 1 79 ? -5.570 -0.293 4.918 1.00 97.31 79 LEU A C 1
ATOM 611 O O . LEU A 1 79 ? -4.871 -0.331 3.912 1.00 97.31 79 LEU A O 1
ATOM 615 N N . GLU A 1 80 ? -5.329 -1.052 5.987 1.00 97.69 80 GLU A N 1
ATOM 616 C CA . GLU A 1 80 ? -4.264 -2.054 6.021 1.00 97.69 80 GLU A CA 1
ATOM 617 C C . GLU A 1 80 ? -4.521 -3.184 5.019 1.00 97.69 80 GLU A C 1
ATOM 619 O O . GLU A 1 80 ? -3.604 -3.552 4.291 1.00 97.69 80 GLU A O 1
ATOM 624 N N . ASP A 1 81 ? -5.754 -3.692 4.935 1.00 97.62 81 ASP A N 1
ATOM 625 C CA . ASP A 1 81 ? -6.126 -4.735 3.972 1.00 97.62 81 ASP A CA 1
ATOM 626 C C . ASP A 1 81 ? -5.929 -4.255 2.520 1.00 97.62 81 ASP A C 1
ATOM 628 O O . ASP A 1 81 ? -5.326 -4.960 1.704 1.00 97.62 81 ASP A O 1
ATOM 632 N N . ASP A 1 82 ? -6.374 -3.033 2.209 1.00 98.12 82 ASP A N 1
ATOM 633 C CA . ASP A 1 82 ? -6.218 -2.428 0.883 1.00 98.12 82 ASP A CA 1
ATOM 634 C C . ASP A 1 82 ? -4.743 -2.175 0.542 1.00 98.12 82 ASP A C 1
ATOM 636 O O . ASP A 1 82 ? -4.305 -2.459 -0.577 1.00 98.12 82 ASP A O 1
ATOM 640 N N . LEU A 1 83 ? -3.951 -1.676 1.499 1.00 96.75 83 LEU A N 1
ATOM 641 C CA . LEU A 1 83 ? -2.523 -1.452 1.287 1.00 96.75 83 LEU A CA 1
ATOM 642 C C . LEU A 1 83 ? -1.780 -2.772 1.104 1.00 96.75 83 LEU A C 1
ATOM 644 O O . LEU A 1 83 ? -1.027 -2.887 0.146 1.00 96.75 83 LEU A O 1
ATOM 648 N N . HIS A 1 84 ? -2.024 -3.795 1.925 1.00 97.19 84 HIS A N 1
ATOM 649 C CA . HIS A 1 84 ? -1.416 -5.112 1.718 1.00 97.19 84 HIS A CA 1
ATOM 650 C C . HIS A 1 84 ? -1.715 -5.675 0.325 1.00 97.19 84 HIS A C 1
ATOM 652 O O . HIS A 1 84 ? -0.819 -6.224 -0.319 1.00 97.19 84 HIS A O 1
ATOM 658 N N . LEU A 1 85 ? -2.948 -5.515 -0.170 1.00 97.75 85 LEU A N 1
ATOM 659 C CA . LEU A 1 85 ? -3.293 -5.929 -1.528 1.00 97.75 85 LEU A CA 1
ATOM 660 C C . LEU A 1 85 ? -2.513 -5.131 -2.581 1.00 97.75 85 LEU A C 1
ATOM 662 O O . LEU A 1 85 ? -1.955 -5.729 -3.499 1.00 97.75 85 LEU A O 1
ATOM 666 N N . HIS A 1 86 ? -2.461 -3.807 -2.452 1.00 96.69 86 HIS A N 1
ATOM 667 C CA . HIS A 1 86 ? -1.710 -2.937 -3.357 1.00 96.69 86 HIS A CA 1
ATOM 668 C C . HIS A 1 86 ? -0.220 -3.316 -3.399 1.00 96.69 86 HIS A C 1
ATOM 670 O O . HIS A 1 86 ? 0.299 -3.634 -4.469 1.00 96.69 86 HIS A O 1
ATOM 676 N N . LEU A 1 87 ? 0.426 -3.425 -2.235 1.00 95.81 87 LEU A N 1
ATOM 677 C CA . LEU A 1 87 ? 1.826 -3.832 -2.112 1.00 95.81 87 LEU A CA 1
ATOM 678 C C . LEU A 1 87 ? 2.084 -5.203 -2.745 1.00 95.81 87 LEU A C 1
ATOM 680 O O . LEU A 1 87 ? 3.073 -5.391 -3.456 1.00 95.81 87 LEU A O 1
ATOM 684 N N . TYR A 1 88 ? 1.175 -6.160 -2.533 1.00 96.38 88 TYR A N 1
ATOM 685 C CA . TYR A 1 88 ? 1.286 -7.494 -3.114 1.00 96.38 88 TYR A CA 1
ATOM 686 C C . TYR A 1 88 ? 1.208 -7.467 -4.643 1.00 96.38 88 TYR A C 1
ATOM 688 O O . TYR A 1 88 ? 2.041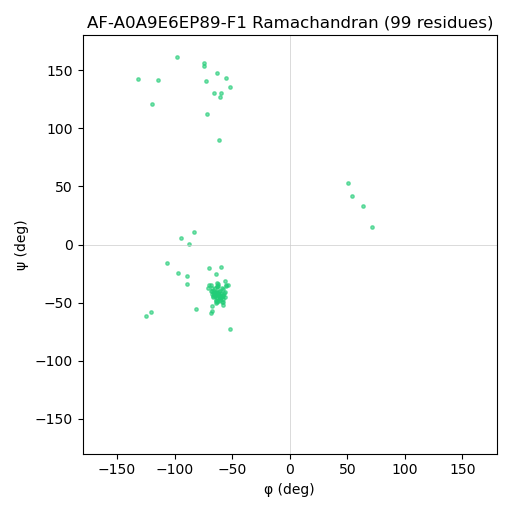 -8.075 -5.321 1.00 96.38 88 TYR A O 1
ATOM 696 N N . LEU A 1 89 ? 0.214 -6.765 -5.194 1.00 97.38 89 LEU A N 1
ATOM 697 C CA . LEU A 1 89 ? 0.040 -6.640 -6.639 1.00 97.38 89 LEU A CA 1
ATOM 698 C C . LEU A 1 89 ? 1.279 -6.024 -7.292 1.00 97.38 89 LEU A C 1
ATOM 700 O O . LEU A 1 89 ? 1.681 -6.455 -8.371 1.00 97.38 89 LEU A O 1
ATOM 704 N N . GLU A 1 90 ? 1.920 -5.067 -6.638 1.00 95.94 90 GLU A N 1
ATOM 705 C CA . GLU A 1 90 ? 3.070 -4.388 -7.216 1.00 95.94 90 GLU A CA 1
ATOM 706 C C . GLU A 1 90 ? 4.367 -5.176 -7.059 1.00 95.94 90 GLU A C 1
ATOM 708 O O . GLU A 1 90 ? 4.993 -5.541 -8.060 1.00 95.94 90 GLU A O 1
ATOM 713 N N . ASN A 1 91 ? 4.723 -5.532 -5.824 1.00 95.00 91 ASN A N 1
ATOM 714 C CA . ASN A 1 91 ? 5.988 -6.195 -5.511 1.00 95.00 91 ASN A CA 1
ATOM 715 C C . ASN A 1 91 ? 6.056 -7.626 -6.052 1.00 95.00 91 ASN A C 1
ATOM 717 O O . ASN A 1 91 ? 7.128 -8.086 -6.453 1.00 95.00 91 ASN A O 1
ATOM 721 N N . HIS A 1 92 ? 4.932 -8.349 -6.059 1.00 95.12 92 HIS A N 1
ATOM 722 C CA . HIS A 1 92 ? 4.919 -9.772 -6.399 1.00 95.12 92 HIS A CA 1
ATOM 723 C C . HIS A 1 92 ? 4.334 -10.086 -7.773 1.00 95.12 92 HIS A C 1
ATOM 725 O O . HIS A 1 92 ? 4.559 -11.191 -8.270 1.00 95.12 92 HIS A O 1
ATOM 731 N N . ILE A 1 93 ? 3.612 -9.155 -8.406 1.00 95.50 93 ILE A N 1
ATOM 732 C CA . ILE A 1 93 ? 3.007 -9.401 -9.722 1.00 95.50 93 ILE A CA 1
ATOM 733 C C . ILE A 1 93 ? 3.507 -8.408 -10.769 1.00 95.50 93 ILE A C 1
ATOM 735 O O . ILE A 1 93 ? 4.047 -8.847 -11.784 1.00 95.50 93 ILE A O 1
ATOM 739 N N . LEU A 1 94 ? 3.334 -7.102 -10.566 1.00 94.62 94 LEU A N 1
ATOM 740 C CA . LEU A 1 94 ? 3.643 -6.100 -11.585 1.00 94.62 94 LEU A CA 1
ATOM 741 C C . LEU A 1 94 ? 5.148 -5.999 -11.838 1.00 94.62 94 LEU A C 1
ATOM 743 O O . LEU A 1 94 ? 5.584 -6.245 -12.962 1.00 94.62 94 LEU A O 1
ATOM 747 N N . PHE A 1 95 ? 5.947 -5.677 -10.817 1.00 93.06 95 PHE A N 1
ATOM 748 C CA . PHE A 1 95 ? 7.382 -5.439 -10.993 1.00 93.06 95 PHE A CA 1
ATOM 749 C C . PHE A 1 95 ? 8.127 -6.663 -11.539 1.00 93.06 95 PHE A C 1
ATOM 751 O O . PHE A 1 95 ? 8.858 -6.491 -12.517 1.00 93.06 95 PHE A O 1
ATOM 758 N N . PRO A 1 96 ? 7.902 -7.898 -11.040 1.00 92.00 96 PRO A N 1
ATOM 759 C CA . PRO A 1 96 ? 8.579 -9.079 -11.580 1.00 92.00 96 PRO A CA 1
ATOM 760 C C . PRO A 1 96 ? 8.225 -9.391 -13.039 1.00 92.00 96 PRO A C 1
ATOM 762 O O . PRO A 1 96 ? 8.995 -10.053 -13.729 1.00 92.00 96 PRO A O 1
ATOM 765 N N . ARG A 1 97 ? 7.045 -8.967 -13.512 1.00 90.94 97 ARG A N 1
ATOM 766 C CA . ARG A 1 97 ? 6.602 -9.196 -14.896 1.00 90.94 97 ARG A CA 1
ATOM 767 C C . ARG A 1 97 ? 7.026 -8.083 -15.846 1.00 90.94 97 ARG A C 1
ATOM 769 O O . ARG A 1 97 ? 7.247 -8.354 -17.021 1.00 90.94 97 ARG A O 1
ATOM 776 N N . ALA A 1 98 ? 7.075 -6.851 -15.353 1.00 87.50 98 ALA A N 1
ATOM 777 C CA . ALA A 1 98 ? 7.313 -5.659 -16.154 1.00 87.50 98 ALA A CA 1
ATOM 778 C C . ALA A 1 98 ? 8.796 -5.309 -16.303 1.00 87.50 98 ALA A C 1
ATOM 780 O O . ALA A 1 98 ? 9.176 -4.647 -17.268 1.00 87.50 98 ALA A O 1
ATOM 781 N N . LEU A 1 99 ? 9.628 -5.702 -15.337 1.00 83.94 99 LEU A N 1
ATOM 782 C CA . LEU A 1 99 ? 11.011 -5.254 -15.249 1.00 83.94 99 LEU A CA 1
ATOM 783 C C . LEU A 1 99 ? 11.971 -6.426 -15.469 1.00 83.94 99 LEU A C 1
ATOM 785 O O . LEU A 1 99 ? 11.702 -7.538 -15.012 1.00 83.94 99 LEU A O 1
ATOM 789 N N . PRO A 1 100 ? 13.094 -6.199 -16.170 1.00 75.81 100 PRO A N 1
ATOM 790 C CA . PRO A 1 100 ? 14.137 -7.205 -16.288 1.00 75.81 100 PRO A CA 1
ATOM 791 C C . PRO A 1 100 ? 14.743 -7.511 -14.910 1.00 75.81 100 PRO A C 1
ATOM 793 O O . PRO A 1 100 ? 14.813 -6.626 -14.053 1.00 75.81 100 PRO A O 1
ATOM 796 N N . ALA A 1 101 ? 15.165 -8.766 -14.731 1.00 60.41 101 ALA A N 1
ATOM 797 C CA . ALA A 1 101 ? 15.825 -9.258 -13.520 1.00 60.41 101 ALA A CA 1
ATOM 798 C C . ALA A 1 101 ? 17.196 -8.607 -13.278 1.00 60.41 101 ALA A C 1
ATOM 800 O O . ALA A 1 101 ? 17.900 -8.321 -14.275 1.00 60.41 101 ALA A O 1
#

Sequence (101 aa):
MAHFQMEERNLFPAICAAENGGVTPISLSTPTEQARTISAEHQAAEELLHNIRLITSDYEITPDSPAHLRAIYLGLRNLEDDLHLHLYLENHILFPRALPA